Protein AF-A0A2H0Y1Y6-F1 (afdb_monomer_lite)

pLDDT: mean 91.83, std 5.78, range [63.12, 97.75]

Foldseek 3Di:
DDPVVVVVVVVVVVVLVPDDPVVVVVVVVVVVCVVCVVVVVVDPPVCVVCVDPVNVVVVVVVVVCVVVVVAQDPNDPVSVVVVVVVVD

Secondary structure (DSSP, 8-state):
--HHHHHHHHHHHHHHTT--HHHHHHHHHHHHHHHHTTTGGGS-GGGGGGGSHHHHHHHHHHHHHHHTT--STTS-HHHHHHHHHHH-

Sequence (88 aa):
MSATVKLLKREIVDKINGLPKEDIKELRNFVVFLEMKSILPQIDTSQAYFWSKKWQKMEKDVDKDKKAGRVVGTGKVQDLLKALKRAA

Radius of gyration: 22.91 Å; chains: 1; bounding box: 50×26×60 Å

Organism: NCBI:txid2014293

Structure (mmCIF, N/CA/C/O backbone):
data_AF-A0A2H0Y1Y6-F1
#
_entry.id   AF-A0A2H0Y1Y6-F1
#
loop_
_atom_site.group_PDB
_atom_site.id
_atom_site.type_symbol
_atom_site.label_atom_id
_atom_site.label_alt_id
_atom_site.label_comp_id
_atom_site.label_asym_id
_atom_site.label_entity_id
_atom_site.label_seq_id
_atom_site.pdbx_PDB_ins_code
_atom_site.Cartn_x
_atom_site.Cartn_y
_atom_site.Cartn_z
_atom_site.occupancy
_atom_site.B_iso_or_equiv
_atom_site.auth_seq_id
_atom_site.auth_comp_id
_atom_site.auth_asym_id
_atom_site.auth_atom_id
_atom_site.pdbx_PDB_model_num
ATOM 1 N N . MET A 1 1 ? -6.175 -17.173 24.764 1.00 63.19 1 MET A N 1
ATOM 2 C CA . MET A 1 1 ? -6.523 -15.751 24.509 1.00 63.19 1 MET A CA 1
ATOM 3 C C . MET A 1 1 ? -7.120 -15.175 25.786 1.00 63.19 1 MET A C 1
ATOM 5 O O . MET A 1 1 ? -8.074 -15.771 26.276 1.00 63.19 1 MET A O 1
ATOM 9 N N . SER A 1 2 ? -6.550 -14.093 26.330 1.00 89.69 2 SER A N 1
ATOM 10 C CA . SER A 1 2 ? -7.050 -13.437 27.555 1.00 89.69 2 SER A CA 1
ATOM 11 C C . SER A 1 2 ? -8.518 -13.004 27.396 1.00 89.69 2 SER A C 1
ATOM 13 O O . SER A 1 2 ? -8.934 -12.634 26.294 1.00 89.69 2 SER A O 1
ATOM 15 N N . ALA A 1 3 ? -9.301 -13.056 28.481 1.00 92.62 3 ALA A N 1
ATOM 16 C CA . ALA A 1 3 ? -10.697 -12.608 28.509 1.00 92.62 3 ALA A CA 1
ATOM 17 C C . ALA A 1 3 ? -10.849 -11.162 28.000 1.00 92.62 3 ALA A C 1
ATOM 19 O O . ALA A 1 3 ? -11.765 -10.872 27.234 1.00 92.62 3 ALA A O 1
ATOM 20 N N . THR A 1 4 ? -9.879 -10.298 28.310 1.00 95.12 4 THR A N 1
ATOM 21 C CA . THR A 1 4 ? -9.812 -8.907 27.844 1.00 95.12 4 THR A CA 1
ATOM 22 C C . THR A 1 4 ? -9.736 -8.808 26.321 1.00 95.12 4 THR A C 1
ATOM 24 O O . THR A 1 4 ? -10.453 -8.026 25.707 1.00 95.12 4 THR A O 1
ATOM 27 N N . VAL A 1 5 ? -8.919 -9.650 25.678 1.00 93.69 5 VAL A N 1
ATOM 28 C CA . VAL A 1 5 ? -8.779 -9.652 24.210 1.00 93.69 5 VAL A CA 1
ATOM 29 C C . VAL A 1 5 ? -10.078 -10.095 23.538 1.00 93.69 5 VAL A C 1
ATOM 31 O O . VAL A 1 5 ? -10.435 -9.580 22.481 1.00 93.69 5 VAL A O 1
ATOM 34 N N . LYS A 1 6 ? -10.804 -11.043 24.142 1.00 94.94 6 LYS A N 1
ATOM 35 C CA . LYS A 1 6 ? -12.109 -11.478 23.626 1.00 94.94 6 LYS A CA 1
ATOM 36 C C . LYS A 1 6 ? -13.154 -10.362 23.713 1.00 94.94 6 LYS A C 1
ATOM 38 O O . LYS A 1 6 ? -13.920 -10.209 22.767 1.00 94.94 6 LYS A O 1
ATOM 43 N N . LEU A 1 7 ? -13.164 -9.593 24.805 1.00 96.19 7 LEU A N 1
ATOM 44 C CA . LEU A 1 7 ? -14.069 -8.453 24.981 1.00 96.19 7 LEU A CA 1
ATOM 45 C C . LEU A 1 7 ? -13.808 -7.367 23.928 1.00 96.19 7 LEU A C 1
ATOM 47 O O . LEU A 1 7 ? -14.724 -7.008 23.196 1.00 96.19 7 LEU A O 1
ATOM 51 N N . LEU A 1 8 ? -12.547 -6.955 23.762 1.00 95.19 8 LEU A N 1
ATOM 52 C CA . LEU A 1 8 ? -12.156 -5.947 22.768 1.00 95.19 8 LEU A CA 1
ATOM 53 C C . LEU A 1 8 ? -12.546 -6.352 21.339 1.00 95.19 8 LEU A C 1
ATOM 55 O O . LEU A 1 8 ? -13.041 -5.534 20.570 1.00 95.19 8 LEU A O 1
ATOM 59 N N . LYS A 1 9 ? -12.367 -7.630 20.975 1.00 94.00 9 LYS A N 1
ATOM 60 C CA . LYS A 1 9 ? -12.790 -8.132 19.657 1.00 94.00 9 LYS A CA 1
ATOM 61 C C . LYS A 1 9 ? -14.296 -8.004 19.445 1.00 94.00 9 LYS A C 1
ATOM 63 O O . LYS A 1 9 ? -14.710 -7.646 18.348 1.00 94.00 9 LYS A O 1
ATOM 68 N N . ARG A 1 10 ? -15.100 -8.300 20.469 1.00 95.50 10 ARG A N 1
ATOM 69 C CA . ARG A 1 10 ? -16.561 -8.180 20.392 1.00 95.50 10 ARG A CA 1
ATOM 70 C C . ARG A 1 10 ? -16.981 -6.722 20.215 1.00 95.50 10 ARG A C 1
ATOM 72 O O . ARG A 1 10 ? -17.708 -6.432 19.278 1.00 95.50 10 ARG A O 1
ATOM 79 N N . GLU A 1 11 ? -16.445 -5.818 21.031 1.00 94.44 11 GLU A N 1
ATOM 80 C CA . GLU A 1 11 ? -16.739 -4.380 20.936 1.00 94.44 11 GLU A CA 1
ATOM 81 C C . GLU A 1 11 ? -16.406 -3.800 19.556 1.00 94.44 11 GLU A C 1
ATOM 83 O O . GLU A 1 11 ? -17.152 -2.976 19.028 1.00 94.44 11 GLU A O 1
ATOM 88 N N . ILE A 1 12 ? -15.297 -4.240 18.952 1.00 93.81 12 ILE A N 1
ATOM 89 C CA . ILE A 1 12 ? -14.922 -3.845 17.590 1.00 93.81 12 ILE A CA 1
ATOM 90 C C . ILE A 1 12 ? -15.962 -4.342 16.582 1.00 93.81 12 ILE A C 1
ATOM 92 O O . ILE A 1 12 ? -16.433 -3.552 15.770 1.00 93.81 12 ILE A O 1
ATOM 96 N N . VAL A 1 13 ? -16.346 -5.622 16.637 1.00 94.38 13 VAL A N 1
ATOM 97 C CA . VAL A 1 13 ? -17.363 -6.188 15.730 1.00 94.38 13 VAL A CA 1
ATOM 98 C C . VAL A 1 13 ? -18.691 -5.441 15.860 1.00 94.38 13 VAL A C 1
ATOM 100 O O . VAL A 1 13 ? -19.269 -5.050 14.847 1.00 94.38 13 VAL A O 1
ATOM 103 N N . ASP A 1 14 ? -19.133 -5.172 17.088 1.00 94.62 14 ASP A N 1
ATOM 104 C CA . ASP A 1 14 ? -20.389 -4.466 17.351 1.00 94.62 14 ASP A CA 1
ATOM 105 C C . ASP A 1 14 ? -20.374 -3.045 16.768 1.00 94.62 14 ASP A C 1
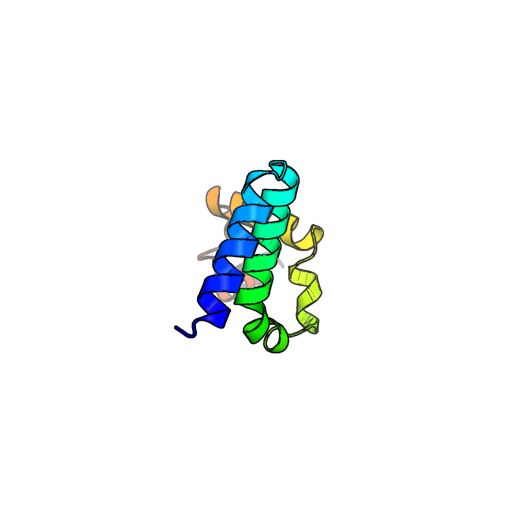ATOM 107 O O . ASP A 1 14 ? -21.348 -2.617 16.150 1.00 94.62 14 ASP A O 1
ATOM 111 N N . LYS A 1 15 ? -19.246 -2.329 16.887 1.00 91.75 15 LYS A N 1
ATOM 112 C CA . LYS A 1 15 ? -19.072 -0.990 16.300 1.00 91.75 15 LYS A CA 1
ATOM 113 C C . LYS A 1 15 ? -19.061 -1.003 14.772 1.00 91.75 15 LYS A C 1
ATOM 115 O O . LYS A 1 15 ? -19.515 -0.036 14.172 1.00 91.75 15 LYS A O 1
ATOM 120 N N . ILE A 1 16 ? -18.556 -2.065 14.142 1.00 94.38 16 ILE A N 1
ATOM 121 C CA . ILE A 1 16 ? -18.449 -2.158 12.676 1.00 94.38 16 ILE A CA 1
ATOM 122 C C . ILE A 1 16 ? -19.808 -2.412 12.019 1.00 94.38 16 ILE A C 1
ATOM 124 O O . ILE A 1 16 ? -20.047 -1.913 10.922 1.00 94.38 16 ILE A O 1
ATOM 128 N N . ASN A 1 17 ? -20.706 -3.151 12.677 1.00 90.75 17 ASN A N 1
ATOM 129 C CA . ASN A 1 17 ? -21.992 -3.564 12.099 1.00 90.75 17 ASN A CA 1
ATOM 130 C C . ASN A 1 17 ? -22.890 -2.393 11.652 1.00 90.75 17 ASN A C 1
ATOM 132 O O . ASN A 1 17 ? -23.748 -2.588 10.795 1.00 90.75 17 ASN A O 1
ATOM 136 N N . GLY A 1 18 ? -22.702 -1.192 12.212 1.00 88.81 18 GLY A N 1
ATOM 137 C CA . GLY A 1 18 ? -23.464 0.013 11.863 1.00 88.81 18 GLY A CA 1
ATOM 138 C C . GLY A 1 18 ? -22.758 0.986 10.913 1.00 88.81 18 GLY A C 1
ATOM 139 O O . GLY A 1 18 ? -23.314 2.046 10.634 1.00 88.81 18 GLY A O 1
ATOM 140 N N . LEU A 1 19 ? -21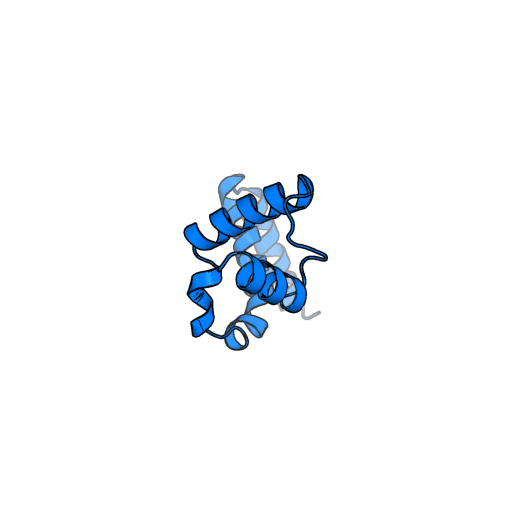.541 0.681 10.451 1.00 95.19 19 LEU A N 1
ATOM 141 C CA . LEU A 1 19 ? -20.752 1.620 9.654 1.00 95.19 19 LEU A CA 1
ATOM 142 C C . LEU A 1 19 ? -21.132 1.597 8.164 1.00 95.19 19 LEU A C 1
ATOM 144 O O . LEU A 1 19 ? -21.417 0.532 7.607 1.00 95.19 19 LEU A O 1
ATOM 148 N N . PRO A 1 20 ? -21.076 2.752 7.477 1.00 96.75 20 PRO A N 1
ATOM 149 C CA . PRO A 1 20 ? -21.196 2.800 6.028 1.00 96.75 20 PRO A CA 1
ATOM 150 C C . PRO A 1 20 ? -19.996 2.116 5.354 1.00 96.75 20 PRO A C 1
ATOM 152 O O . PRO A 1 20 ? -18.921 1.928 5.929 1.00 96.75 20 PRO A O 1
ATOM 155 N N . LYS A 1 21 ? -20.173 1.739 4.085 1.00 94.75 21 LYS A N 1
ATOM 156 C CA . LYS A 1 21 ? -19.180 0.984 3.304 1.00 94.75 21 LYS A CA 1
ATOM 157 C C . LYS A 1 21 ? -17.826 1.694 3.216 1.00 94.75 21 LYS A C 1
ATOM 159 O O . LYS A 1 21 ? -16.786 1.037 3.179 1.00 94.75 21 LYS A O 1
ATOM 164 N N . GLU A 1 22 ? -17.842 3.014 3.118 1.00 95.50 22 GLU A N 1
ATOM 165 C CA . GLU A 1 22 ? -16.669 3.876 3.004 1.00 95.50 22 GLU A CA 1
ATOM 166 C C . GLU A 1 22 ? -15.813 3.786 4.272 1.00 95.50 22 GLU A C 1
ATOM 168 O O . GLU A 1 22 ? -14.619 3.500 4.176 1.00 95.50 22 GLU A O 1
ATOM 173 N N . ASP A 1 23 ? -16.444 3.864 5.440 1.00 95.62 23 ASP A N 1
ATOM 174 C CA . ASP A 1 23 ? -15.776 3.754 6.738 1.00 95.62 23 ASP A CA 1
ATOM 175 C C . ASP A 1 23 ? -15.252 2.330 6.979 1.00 95.62 23 ASP A C 1
ATOM 177 O O . ASP A 1 23 ? -14.153 2.141 7.499 1.00 95.62 23 ASP A O 1
ATOM 181 N N . ILE A 1 24 ? -15.975 1.297 6.525 1.00 94.69 24 ILE A N 1
ATOM 182 C CA . ILE A 1 24 ? -15.490 -0.095 6.573 1.00 94.69 24 ILE A CA 1
ATOM 183 C C . ILE A 1 24 ? -14.223 -0.265 5.718 1.00 94.69 24 ILE A C 1
ATOM 185 O O . ILE A 1 24 ? -13.288 -0.965 6.120 1.00 94.69 24 ILE A O 1
ATOM 189 N N . LYS A 1 25 ? -14.157 0.368 4.538 1.00 94.75 25 LYS A N 1
ATOM 190 C CA . LYS A 1 25 ? -12.943 0.351 3.702 1.00 94.75 25 LYS A CA 1
ATOM 191 C C . LYS A 1 25 ? -11.785 1.062 4.390 1.00 94.75 25 LYS A C 1
ATOM 193 O O . LYS A 1 25 ? -10.657 0.576 4.317 1.00 94.75 25 LYS A O 1
ATOM 198 N N . GLU A 1 26 ? -12.048 2.192 5.034 1.00 95.06 26 GLU A N 1
ATOM 199 C CA . GLU A 1 26 ? -11.032 2.919 5.787 1.00 95.06 26 GLU A CA 1
ATOM 200 C C . GLU A 1 26 ? -10.510 2.083 6.960 1.00 95.06 26 GLU A C 1
ATOM 202 O O . GLU A 1 26 ? -9.301 1.887 7.083 1.00 95.06 26 GLU A O 1
ATOM 207 N N . LEU A 1 27 ? -11.401 1.473 7.745 1.00 94.56 27 LEU A N 1
ATOM 208 C CA . LEU A 1 27 ? -11.021 0.578 8.833 1.00 94.56 27 LEU A CA 1
ATOM 209 C C . LEU A 1 27 ? -10.189 -0.609 8.337 1.00 94.56 27 LEU A C 1
ATOM 211 O O . LEU A 1 27 ? -9.179 -0.956 8.948 1.00 94.56 27 LEU A O 1
ATOM 215 N N . ARG A 1 28 ? -10.563 -1.209 7.200 1.00 94.69 28 ARG A N 1
ATOM 216 C CA . ARG A 1 28 ? -9.756 -2.254 6.556 1.00 94.69 28 ARG A CA 1
ATOM 217 C C . ARG A 1 28 ? -8.338 -1.757 6.261 1.00 94.69 28 ARG A C 1
ATOM 219 O O . ARG A 1 28 ? -7.385 -2.489 6.511 1.00 94.69 28 ARG A O 1
ATOM 226 N N . ASN A 1 29 ? -8.181 -0.536 5.750 1.00 94.00 29 ASN A N 1
ATOM 227 C CA . ASN A 1 29 ? -6.858 0.039 5.492 1.00 94.00 29 ASN A CA 1
ATOM 228 C C . ASN A 1 29 ? -6.069 0.258 6.794 1.00 94.00 29 ASN A C 1
ATOM 230 O O . ASN A 1 29 ? -4.867 -0.001 6.821 1.00 94.00 29 ASN A O 1
ATOM 234 N N . PHE A 1 30 ? -6.730 0.662 7.882 1.00 94.00 30 PHE A N 1
ATOM 235 C CA . PHE A 1 30 ? -6.098 0.763 9.201 1.00 94.00 30 PHE A CA 1
ATOM 236 C C . PHE A 1 30 ? -5.622 -0.588 9.738 1.00 94.00 30 PHE A C 1
ATOM 238 O O . PHE A 1 30 ? -4.527 -0.664 10.290 1.00 94.00 30 PHE A O 1
ATOM 245 N N . VAL A 1 31 ? -6.393 -1.664 9.558 1.00 93.44 31 VAL A N 1
ATOM 246 C CA . VAL A 1 31 ? -5.953 -3.016 9.946 1.00 93.44 31 VAL A CA 1
ATOM 247 C C . VAL A 1 31 ? -4.687 -3.406 9.183 1.00 93.44 31 VAL A C 1
ATOM 249 O O . VAL A 1 31 ? -3.712 -3.814 9.808 1.00 93.44 31 VAL A O 1
ATOM 252 N N . VAL A 1 32 ? -4.651 -3.178 7.867 1.00 91.50 32 VAL A N 1
ATOM 253 C CA . VAL A 1 32 ? -3.444 -3.407 7.051 1.00 91.50 32 VAL A CA 1
ATOM 254 C C . VAL A 1 32 ? -2.266 -2.562 7.548 1.00 91.50 32 VAL A C 1
ATOM 256 O O . VAL A 1 32 ? -1.142 -3.051 7.633 1.00 91.50 32 VAL A O 1
ATOM 259 N N . PHE A 1 33 ? -2.495 -1.303 7.929 1.00 91.62 33 PHE A N 1
ATOM 260 C CA . PHE A 1 33 ? -1.451 -0.470 8.532 1.00 91.62 33 PHE A CA 1
ATOM 261 C C . PHE A 1 33 ? -0.913 -1.070 9.840 1.00 91.62 33 PHE A C 1
ATOM 263 O O . PHE A 1 33 ? 0.299 -1.082 10.047 1.00 91.62 33 PHE A O 1
ATOM 270 N N . LEU A 1 34 ? -1.782 -1.592 10.712 1.00 92.88 34 LEU A N 1
ATOM 271 C CA . LEU A 1 34 ? -1.365 -2.242 11.958 1.00 92.88 34 LEU A CA 1
ATOM 272 C C . LEU A 1 34 ? -0.536 -3.505 11.698 1.00 92.88 34 LEU A C 1
ATOM 274 O O . LEU A 1 34 ? 0.460 -3.715 12.387 1.00 92.88 34 LEU A O 1
ATOM 278 N N . GLU A 1 35 ? -0.907 -4.301 10.693 1.00 91.44 35 GLU A N 1
ATOM 279 C CA . GLU A 1 35 ? -0.139 -5.472 10.249 1.00 91.44 35 GLU A CA 1
ATOM 280 C C . GLU A 1 35 ? 1.251 -5.073 9.738 1.00 91.44 35 GLU A C 1
ATOM 282 O O . GLU A 1 35 ? 2.247 -5.718 10.061 1.00 91.44 35 GLU A O 1
ATOM 287 N N . MET A 1 36 ? 1.333 -3.965 9.000 1.00 88.12 36 MET A N 1
ATOM 288 C CA . MET A 1 36 ? 2.586 -3.452 8.444 1.00 88.12 36 MET A CA 1
ATOM 289 C C . MET A 1 36 ? 3.424 -2.649 9.442 1.00 88.12 36 MET A C 1
ATOM 291 O O . MET A 1 36 ? 4.590 -2.368 9.170 1.00 88.12 36 MET A O 1
ATOM 295 N N . LYS A 1 37 ? 2.876 -2.275 10.603 1.00 90.56 37 LYS A N 1
ATOM 296 C CA . LYS A 1 37 ? 3.511 -1.350 11.554 1.00 90.56 37 LYS A CA 1
ATOM 297 C C . LYS A 1 37 ? 4.906 -1.794 12.005 1.00 90.56 37 LYS A C 1
ATOM 299 O O . LYS A 1 37 ? 5.758 -0.944 12.243 1.00 90.56 37 LYS A O 1
ATOM 304 N N . SER A 1 38 ? 5.153 -3.099 12.112 1.00 88.88 38 SER A N 1
ATOM 305 C CA . SER A 1 38 ? 6.468 -3.662 12.466 1.00 88.88 38 SER A CA 1
ATOM 306 C C . SER A 1 38 ? 7.491 -3.607 11.323 1.00 88.88 38 SER A C 1
ATOM 308 O O . SER A 1 38 ? 8.697 -3.660 11.567 1.00 88.88 38 SER A O 1
ATOM 310 N N . ILE A 1 39 ? 7.017 -3.491 10.082 1.00 84.44 39 ILE A N 1
ATOM 311 C CA . ILE A 1 39 ? 7.823 -3.457 8.857 1.00 84.44 39 ILE A CA 1
ATOM 312 C C . ILE A 1 39 ? 8.093 -2.012 8.428 1.00 84.44 39 ILE A C 1
ATOM 314 O O . ILE A 1 39 ? 9.143 -1.740 7.860 1.00 84.44 39 ILE A O 1
ATOM 318 N N . LEU A 1 40 ? 7.205 -1.063 8.748 1.00 82.31 40 LEU A N 1
ATOM 319 C CA . LEU A 1 40 ? 7.370 0.353 8.391 1.00 82.31 40 LEU A CA 1
ATOM 320 C C . LEU A 1 40 ? 8.750 0.942 8.754 1.00 82.31 40 LEU A C 1
ATOM 322 O O . LEU A 1 40 ? 9.315 1.616 7.8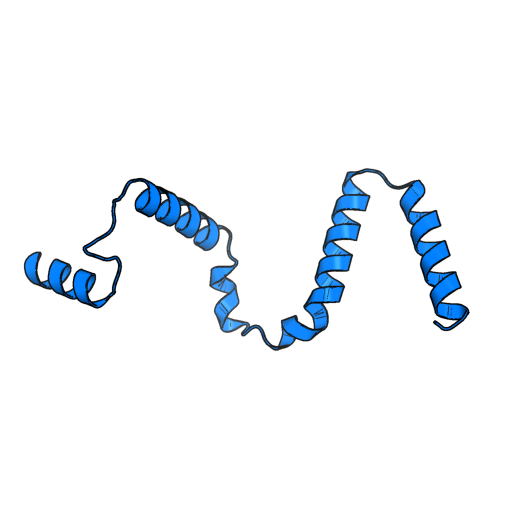98 1.00 82.31 40 LEU A O 1
ATOM 326 N N . PRO A 1 41 ? 9.348 0.675 9.937 1.00 85.19 41 PRO A N 1
ATOM 327 C CA . PRO A 1 41 ? 10.686 1.182 10.262 1.00 85.19 41 PRO A CA 1
ATOM 328 C C . PRO A 1 41 ? 11.816 0.580 9.414 1.00 85.19 41 PRO A C 1
ATOM 330 O O . PRO A 1 41 ? 12.919 1.112 9.406 1.00 85.19 41 PRO A O 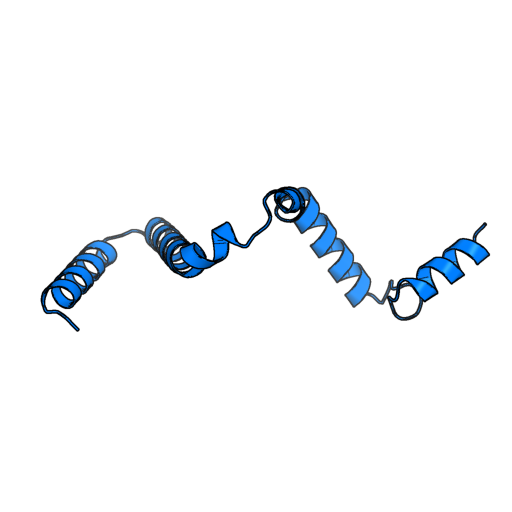1
ATOM 333 N N . GLN A 1 42 ? 11.562 -0.542 8.736 1.00 87.25 42 GLN A N 1
ATOM 334 C CA . GLN A 1 42 ? 12.518 -1.224 7.859 1.00 87.25 42 GLN A CA 1
ATOM 335 C C . GLN A 1 42 ? 12.473 -0.672 6.428 1.00 87.25 42 GLN A C 1
ATOM 337 O O . GLN A 1 42 ? 13.340 -0.984 5.615 1.00 87.25 42 GLN A O 1
ATOM 342 N N . ILE A 1 43 ? 11.458 0.136 6.106 1.00 82.50 43 ILE A N 1
ATOM 343 C CA . ILE A 1 43 ? 11.345 0.806 4.816 1.00 82.50 43 ILE A CA 1
ATOM 344 C C . ILE A 1 43 ? 12.181 2.082 4.880 1.00 82.50 43 ILE A C 1
ATOM 346 O O . ILE A 1 43 ? 11.881 3.000 5.642 1.00 82.50 43 ILE A O 1
ATOM 350 N N . ASP A 1 44 ? 13.222 2.142 4.055 1.00 89.06 44 ASP A N 1
ATOM 351 C CA . ASP A 1 44 ? 14.055 3.332 3.922 1.00 89.06 44 ASP A CA 1
ATOM 352 C C . ASP A 1 44 ? 13.222 4.512 3.393 1.00 89.06 44 ASP A C 1
ATOM 354 O O . ASP A 1 44 ? 12.643 4.464 2.304 1.00 89.06 44 ASP A O 1
ATOM 358 N N . THR A 1 45 ? 13.168 5.597 4.166 1.00 87.56 45 THR A N 1
ATOM 359 C CA . THR A 1 45 ? 12.411 6.804 3.818 1.00 87.56 45 THR A CA 1
ATOM 360 C C . THR A 1 45 ? 12.971 7.511 2.584 1.00 87.56 45 THR A C 1
ATOM 362 O O . THR A 1 45 ? 12.219 8.210 1.900 1.00 87.56 45 THR A O 1
ATOM 365 N N . SER A 1 46 ? 14.237 7.266 2.220 1.00 91.50 46 SER A N 1
ATOM 366 C CA . SER A 1 46 ? 14.829 7.728 0.956 1.00 91.50 46 SER A CA 1
ATOM 367 C C . SER A 1 46 ? 14.078 7.192 -0.274 1.00 91.50 46 SER A C 1
ATOM 369 O O . SER A 1 46 ? 14.076 7.816 -1.336 1.00 91.50 46 SER A O 1
ATOM 371 N N . GLN A 1 47 ? 13.367 6.069 -0.118 1.00 90.25 47 GLN A N 1
ATOM 372 C CA . GLN A 1 47 ? 12.601 5.391 -1.163 1.00 90.25 47 GLN A CA 1
ATOM 373 C C . GLN A 1 47 ? 11.167 5.940 -1.312 1.00 90.25 47 GLN A C 1
ATOM 375 O O . GLN A 1 47 ? 10.385 5.432 -2.118 1.00 90.25 47 GLN A O 1
ATOM 380 N N . ALA A 1 48 ? 10.783 6.993 -0.581 1.00 88.69 48 ALA A N 1
ATOM 381 C CA . ALA A 1 48 ? 9.425 7.550 -0.632 1.00 88.69 48 ALA A CA 1
ATOM 382 C C . ALA A 1 48 ? 8.987 7.969 -2.051 1.00 88.69 48 ALA A C 1
ATOM 384 O O . ALA A 1 48 ? 7.805 7.890 -2.392 1.00 88.69 48 ALA A O 1
ATOM 385 N N . TYR A 1 49 ? 9.933 8.361 -2.911 1.00 91.81 49 TYR A N 1
ATOM 386 C CA . TYR A 1 49 ? 9.650 8.734 -4.297 1.00 91.81 49 TYR A CA 1
ATOM 387 C C . TYR A 1 49 ? 8.967 7.614 -5.107 1.00 91.81 49 TYR A C 1
ATOM 389 O O . TYR A 1 49 ? 8.067 7.906 -5.903 1.00 91.81 49 TYR A O 1
ATOM 397 N N . PHE A 1 50 ? 9.320 6.346 -4.865 1.00 92.75 50 PHE A N 1
ATOM 398 C CA . PHE A 1 50 ? 8.750 5.182 -5.561 1.00 92.75 50 PHE A CA 1
ATOM 399 C C . PHE A 1 50 ? 7.252 4.982 -5.267 1.00 92.75 50 PHE A C 1
ATOM 401 O O . PHE A 1 50 ? 6.510 4.426 -6.077 1.00 92.75 50 PHE A O 1
ATOM 408 N N . TRP A 1 51 ? 6.772 5.536 -4.154 1.00 89.94 51 TRP A N 1
ATOM 409 C CA . TRP A 1 51 ? 5.362 5.522 -3.760 1.00 89.94 51 TRP A CA 1
ATOM 410 C C . TRP A 1 51 ? 4.571 6.727 -4.287 1.00 89.94 51 TRP A C 1
ATOM 412 O O . TRP A 1 51 ? 3.359 6.825 -4.087 1.00 89.94 51 TRP A O 1
ATOM 422 N N . SER A 1 52 ? 5.225 7.662 -4.985 1.00 94.19 52 SER A N 1
ATOM 423 C CA . SER A 1 52 ? 4.542 8.810 -5.580 1.00 94.19 52 SER A CA 1
ATOM 424 C C . SER A 1 52 ? 3.599 8.380 -6.709 1.00 94.19 52 SER A C 1
ATOM 426 O O . SER A 1 52 ? 3.892 7.476 -7.495 1.00 94.19 52 SER A O 1
ATOM 428 N N . LYS A 1 53 ? 2.478 9.099 -6.878 1.00 96.44 53 LYS A N 1
ATOM 429 C CA . LYS A 1 53 ? 1.545 8.873 -8.003 1.00 96.44 53 LYS A CA 1
ATOM 430 C C . LYS A 1 53 ? 2.244 8.945 -9.366 1.00 96.44 53 LYS A C 1
ATOM 432 O O . LYS A 1 53 ? 1.835 8.259 -10.300 1.00 96.44 53 LYS A O 1
ATOM 437 N N . LYS A 1 54 ? 3.287 9.776 -9.475 1.00 97.12 54 LYS A N 1
ATOM 438 C CA . LYS A 1 54 ? 4.100 9.913 -10.686 1.00 97.12 54 LYS A CA 1
ATOM 439 C C . LYS A 1 54 ? 4.847 8.616 -10.990 1.00 97.12 54 LYS A C 1
ATOM 441 O O . LYS A 1 54 ? 4.709 8.112 -12.099 1.00 97.12 54 LYS A O 1
ATOM 446 N N . TRP A 1 55 ? 5.580 8.065 -10.020 1.00 96.94 55 TRP A N 1
ATOM 447 C CA . TRP A 1 55 ? 6.291 6.796 -10.199 1.00 96.94 55 TRP A CA 1
ATOM 448 C C . TRP A 1 55 ? 5.336 5.656 -10.542 1.00 96.94 55 TRP A C 1
ATOM 450 O O . TRP A 1 55 ? 5.497 5.005 -11.567 1.00 96.94 55 TRP A O 1
ATOM 460 N N . GLN A 1 56 ? 4.258 5.515 -9.771 1.00 97.75 56 GLN A N 1
ATOM 461 C CA . GLN A 1 56 ? 3.243 4.482 -9.986 1.00 97.75 56 GLN A CA 1
ATOM 462 C C . GLN A 1 56 ? 2.575 4.566 -11.371 1.00 97.75 56 GLN A C 1
ATOM 464 O O . GLN A 1 56 ? 2.174 3.554 -11.944 1.00 97.75 56 GLN A O 1
ATOM 469 N N . LYS A 1 57 ? 2.445 5.770 -11.947 1.00 97.62 57 LYS A N 1
ATOM 470 C CA . LYS A 1 57 ? 1.984 5.934 -13.333 1.00 97.62 57 LYS A CA 1
ATOM 471 C C . LYS A 1 57 ? 3.025 5.428 -14.334 1.00 97.62 57 LYS A C 1
ATOM 473 O O . LYS A 1 57 ? 2.655 4.689 -15.240 1.00 97.62 57 LYS A O 1
ATOM 478 N N . MET A 1 58 ? 4.296 5.790 -14.149 1.00 97.12 58 MET A N 1
ATOM 479 C CA . MET A 1 58 ? 5.388 5.316 -15.007 1.00 97.12 58 MET A CA 1
ATOM 480 C C . MET A 1 58 ? 5.511 3.787 -14.964 1.00 97.12 58 MET A C 1
ATOM 482 O O . MET A 1 58 ? 5.673 3.172 -16.012 1.00 97.12 58 MET A O 1
ATOM 486 N N . GLU A 1 59 ? 5.339 3.158 -13.796 1.00 96.94 59 GLU A N 1
ATOM 487 C CA . GLU A 1 59 ? 5.329 1.691 -13.676 1.00 96.94 59 GLU A CA 1
ATOM 488 C C . GLU A 1 59 ? 4.213 1.047 -14.502 1.00 96.94 59 GLU A C 1
ATOM 490 O O . GLU A 1 59 ? 4.462 0.098 -15.244 1.00 96.94 59 GLU A O 1
ATOM 495 N N . LYS A 1 60 ? 2.997 1.605 -14.462 1.00 96.94 60 LYS A N 1
ATOM 496 C CA . LYS A 1 60 ? 1.880 1.113 -15.284 1.00 96.94 60 LYS A CA 1
ATOM 497 C C . LYS A 1 60 ? 2.156 1.220 -16.778 1.00 96.94 60 LYS A C 1
ATOM 499 O O . LYS A 1 60 ? 1.707 0.361 -17.535 1.00 96.94 60 LYS A O 1
ATOM 504 N N . ASP A 1 61 ? 2.830 2.277 -17.215 1.00 96.25 61 ASP A N 1
ATOM 505 C CA . ASP A 1 61 ? 3.161 2.461 -18.627 1.00 96.25 61 ASP A CA 1
ATOM 506 C C . ASP A 1 61 ? 4.268 1.486 -19.061 1.00 96.25 61 ASP A C 1
ATOM 508 O O . ASP A 1 61 ? 4.113 0.809 -20.078 1.00 96.25 61 ASP A O 1
ATOM 512 N N . VAL A 1 62 ? 5.289 1.273 -18.222 1.00 94.19 62 VAL A N 1
ATOM 513 C CA . VAL A 1 62 ? 6.314 0.235 -18.431 1.00 94.19 62 VAL A CA 1
ATOM 514 C C . VAL A 1 62 ? 5.701 -1.168 -18.496 1.00 94.19 62 VAL A C 1
ATOM 516 O O . VAL A 1 62 ? 6.095 -1.978 -19.334 1.00 94.19 62 VAL A O 1
ATOM 519 N N . ASP A 1 63 ? 4.711 -1.479 -17.660 1.00 95.50 63 ASP A N 1
ATOM 520 C CA . ASP A 1 63 ? 4.030 -2.777 -17.705 1.00 95.50 63 ASP A CA 1
ATOM 521 C C . ASP A 1 63 ? 3.246 -2.989 -19.004 1.00 95.50 63 ASP A C 1
ATOM 523 O O . ASP A 1 63 ? 3.197 -4.108 -19.524 1.00 95.50 63 ASP A O 1
ATOM 527 N N . LYS A 1 64 ? 2.651 -1.930 -19.568 1.00 96.69 64 LYS A N 1
ATOM 528 C CA . LYS A 1 64 ? 2.020 -2.000 -20.896 1.00 96.69 64 LYS A CA 1
ATOM 529 C C . LYS A 1 64 ? 3.059 -2.239 -21.985 1.00 96.69 64 LYS A C 1
ATOM 531 O O . LYS A 1 64 ? 2.810 -3.047 -22.875 1.00 96.69 64 LYS A O 1
ATOM 536 N N . ASP A 1 65 ? 4.210 -1.575 -21.908 1.00 94.69 65 ASP A N 1
ATOM 537 C CA . ASP A 1 65 ? 5.309 -1.758 -22.859 1.00 94.69 65 ASP A CA 1
ATOM 538 C C . ASP A 1 65 ? 5.846 -3.190 -22.826 1.00 94.69 65 ASP A C 1
ATOM 540 O O . ASP A 1 65 ? 5.958 -3.826 -23.875 1.00 94.69 65 ASP A O 1
ATOM 544 N N . LYS A 1 66 ? 6.065 -3.747 -21.628 1.00 92.75 66 LYS A N 1
ATOM 545 C CA . LYS A 1 66 ? 6.453 -5.154 -21.450 1.00 92.75 66 LYS A CA 1
ATOM 546 C C . LYS A 1 66 ? 5.433 -6.110 -22.061 1.00 92.75 66 LYS A C 1
ATOM 548 O O . LYS A 1 66 ? 5.816 -7.005 -22.809 1.00 92.75 66 LYS A O 1
ATOM 553 N N . LYS A 1 67 ? 4.139 -5.908 -21.786 1.00 94.56 67 LYS A N 1
ATOM 554 C CA . LYS A 1 67 ? 3.052 -6.733 -22.351 1.00 94.56 67 LYS A CA 1
ATOM 555 C C . LYS A 1 67 ? 2.971 -6.639 -23.872 1.00 94.56 67 LYS A C 1
ATOM 557 O O . LYS A 1 67 ? 2.644 -7.623 -24.522 1.00 94.56 67 LYS A O 1
ATOM 562 N N . ALA A 1 68 ? 3.285 -5.477 -24.432 1.00 95.75 68 ALA A N 1
ATOM 563 C CA . ALA A 1 68 ? 3.347 -5.261 -25.871 1.00 95.75 68 ALA A CA 1
ATOM 564 C C . ALA A 1 68 ? 4.671 -5.729 -26.507 1.00 95.75 68 ALA A C 1
ATOM 566 O O . ALA A 1 68 ? 4.883 -5.494 -27.694 1.00 95.75 68 ALA A O 1
ATOM 567 N N . GLY A 1 69 ? 5.580 -6.342 -25.738 1.00 93.81 69 GLY A N 1
ATOM 568 C CA . GLY A 1 69 ? 6.876 -6.811 -26.229 1.00 93.81 69 GLY A CA 1
ATOM 569 C C . GLY A 1 69 ? 7.876 -5.696 -26.549 1.00 93.81 69 GLY A C 1
ATOM 570 O O . GLY A 1 69 ? 8.902 -5.961 -27.169 1.00 93.81 69 GLY A O 1
ATOM 571 N N . ARG A 1 70 ? 7.622 -4.452 -26.119 1.00 92.44 70 ARG A N 1
ATOM 572 C CA . ARG A 1 70 ? 8.527 -3.303 -26.291 1.00 92.4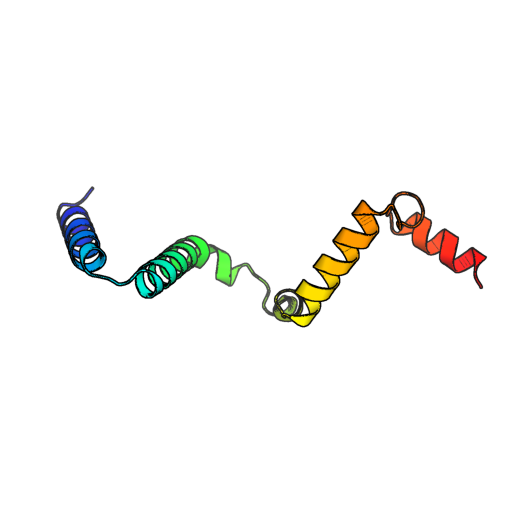4 70 ARG A CA 1
ATOM 573 C C . ARG A 1 70 ? 9.659 -3.340 -25.261 1.00 92.44 70 ARG A C 1
ATOM 575 O O . ARG A 1 70 ? 9.797 -2.448 -24.429 1.00 92.44 70 ARG A O 1
ATOM 582 N N . VAL A 1 71 ? 10.455 -4.404 -25.294 1.00 90.75 71 VAL A N 1
ATOM 583 C CA . VAL A 1 71 ? 11.585 -4.631 -24.387 1.00 90.75 71 VAL A CA 1
ATOM 584 C C . VAL A 1 71 ? 12.870 -4.714 -25.202 1.00 90.75 71 VAL A C 1
ATOM 586 O O . VAL A 1 71 ? 12.933 -5.395 -26.221 1.00 90.75 71 VAL A O 1
ATOM 589 N N . VAL A 1 72 ? 13.913 -4.017 -24.753 1.00 90.38 72 VAL A N 1
ATOM 590 C CA . VAL A 1 72 ? 15.236 -4.086 -25.385 1.00 90.38 72 VAL A CA 1
ATOM 591 C C . VAL A 1 72 ? 15.915 -5.402 -25.002 1.00 90.38 72 VAL A C 1
ATOM 593 O O . VAL A 1 72 ? 16.180 -5.649 -23.822 1.00 90.38 72 VAL A O 1
ATOM 596 N N . GLY A 1 73 ? 16.215 -6.239 -25.998 1.00 88.44 73 GLY A N 1
ATOM 597 C CA . GLY A 1 73 ? 16.867 -7.536 -25.791 1.00 88.44 73 GLY A CA 1
ATOM 598 C C . GLY A 1 73 ? 16.077 -8.424 -24.828 1.00 88.44 73 GLY A C 1
ATOM 599 O O . GLY A 1 73 ? 14.867 -8.576 -24.976 1.00 88.44 73 GLY A O 1
ATOM 600 N N . THR A 1 74 ? 16.738 -8.983 -23.809 1.00 88.12 74 THR A N 1
ATOM 601 C CA . THR A 1 74 ? 16.063 -9.807 -22.790 1.00 88.12 74 THR A CA 1
ATOM 602 C C . THR A 1 74 ? 15.541 -8.997 -21.596 1.00 88.12 74 THR A C 1
ATOM 604 O O . THR A 1 74 ? 15.248 -9.575 -20.551 1.00 88.12 74 THR A O 1
ATOM 607 N N . GLY A 1 75 ? 15.524 -7.662 -21.673 1.00 85.88 75 GLY A N 1
ATOM 608 C CA . GLY A 1 75 ? 15.175 -6.789 -20.544 1.00 85.88 75 GLY A CA 1
ATOM 609 C C . GLY A 1 75 ? 16.261 -6.684 -19.466 1.00 85.88 75 GLY A C 1
ATOM 610 O O . GLY A 1 75 ? 16.001 -6.187 -18.373 1.00 85.88 75 GLY A O 1
ATOM 611 N N . LYS A 1 76 ? 17.482 -7.149 -19.757 1.00 92.25 76 LYS A N 1
ATOM 612 C CA . LYS A 1 76 ? 18.646 -7.015 -18.873 1.00 92.25 76 LYS A CA 1
ATOM 613 C C . LYS A 1 76 ? 19.420 -5.742 -19.193 1.00 92.25 76 LYS A C 1
ATOM 615 O O . LYS A 1 76 ? 19.550 -5.346 -20.349 1.00 92.25 76 LYS A O 1
ATOM 620 N N . VAL A 1 77 ? 20.035 -5.159 -18.165 1.00 92.56 77 VAL A N 1
ATOM 621 C CA . VAL A 1 77 ? 20.851 -3.937 -18.285 1.00 92.56 77 VAL A CA 1
ATOM 622 C C . VAL A 1 77 ? 21.962 -4.086 -19.331 1.00 92.56 77 VAL A C 1
ATOM 624 O O . VAL A 1 77 ? 22.229 -3.158 -20.087 1.00 92.56 77 VAL A O 1
ATOM 627 N N . GLN A 1 78 ? 22.586 -5.263 -19.430 1.00 94.69 78 GLN A N 1
ATOM 628 C CA . GLN A 1 78 ? 23.652 -5.507 -20.407 1.00 94.69 78 GLN A CA 1
ATOM 629 C C . GLN A 1 78 ? 23.184 -5.348 -21.859 1.00 94.69 78 GLN A C 1
ATOM 631 O O . GLN A 1 78 ? 23.931 -4.822 -22.684 1.00 94.69 78 GLN A O 1
ATOM 636 N N . ASP A 1 79 ? 21.961 -5.771 -22.174 1.00 92.75 79 ASP A N 1
ATOM 637 C CA . ASP A 1 79 ? 21.416 -5.654 -23.527 1.00 92.75 79 ASP A CA 1
ATOM 638 C C . ASP A 1 79 ? 21.036 -4.211 -23.848 1.00 92.75 79 ASP A C 1
ATOM 640 O O . ASP A 1 79 ? 21.283 -3.749 -24.961 1.00 92.75 79 ASP A O 1
ATOM 644 N N . LEU A 1 80 ? 20.538 -3.470 -22.852 1.00 92.19 80 LEU A N 1
ATOM 645 C CA . LEU A 1 80 ? 20.314 -2.031 -22.975 1.00 92.19 80 LEU A CA 1
ATOM 646 C C . LEU A 1 80 ? 21.620 -1.290 -23.287 1.00 92.19 80 LEU A C 1
ATOM 648 O O . LEU A 1 80 ? 21.674 -0.514 -24.237 1.00 92.19 80 LEU A O 1
ATOM 652 N N . LEU A 1 81 ? 22.693 -1.558 -22.537 1.00 94.56 81 LEU A N 1
ATOM 653 C CA . LEU A 1 81 ? 23.995 -0.921 -22.764 1.00 94.56 81 LEU A CA 1
ATOM 654 C C . LEU A 1 81 ? 24.553 -1.232 -24.157 1.00 94.56 81 LEU A C 1
ATOM 656 O O . LEU A 1 81 ? 25.104 -0.350 -24.813 1.00 94.56 81 LEU A O 1
ATOM 660 N N . LYS A 1 82 ? 24.401 -2.475 -24.630 1.00 94.50 82 LYS A N 1
ATOM 661 C CA . LYS A 1 82 ? 24.787 -2.857 -25.996 1.00 94.50 82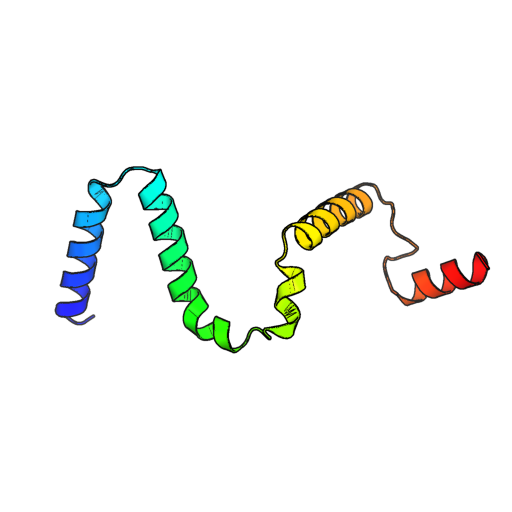 LYS A CA 1
ATOM 662 C C . LYS A 1 82 ? 23.965 -2.110 -27.045 1.00 94.50 82 LYS A C 1
ATOM 664 O O . LYS A 1 82 ? 24.538 -1.666 -28.033 1.00 94.50 82 LYS A O 1
ATOM 669 N N . ALA A 1 83 ? 22.655 -1.972 -26.843 1.00 91.69 83 ALA A N 1
ATOM 670 C CA . ALA A 1 83 ? 21.780 -1.249 -27.761 1.00 91.69 83 ALA A CA 1
ATOM 671 C C . ALA A 1 83 ? 22.139 0.243 -27.834 1.00 91.69 83 ALA A C 1
ATOM 673 O O . ALA A 1 83 ? 22.283 0.775 -28.929 1.00 91.69 83 ALA A O 1
ATOM 674 N N . LEU A 1 84 ? 22.374 0.889 -26.688 1.00 92.38 84 LEU A N 1
ATOM 675 C CA . LEU A 1 84 ? 22.762 2.302 -26.627 1.00 92.38 84 LEU A CA 1
ATOM 676 C C . LEU A 1 84 ? 24.111 2.563 -27.305 1.00 92.38 84 LEU A C 1
ATOM 678 O O . LEU A 1 84 ? 24.230 3.517 -28.061 1.00 92.38 84 LEU A O 1
ATOM 682 N N . LYS A 1 85 ? 25.103 1.683 -27.109 1.00 93.00 85 LYS A N 1
ATOM 683 C CA . LYS A 1 85 ? 26.402 1.786 -27.800 1.00 93.00 85 LYS A CA 1
ATOM 684 C C . LYS A 1 85 ? 26.308 1.638 -29.319 1.00 93.00 85 LYS A C 1
ATOM 686 O O . LYS A 1 85 ? 27.201 2.101 -30.007 1.00 93.00 85 LYS A O 1
ATOM 691 N N . ARG A 1 86 ? 25.286 0.949 -29.834 1.00 85.19 86 ARG A N 1
ATOM 692 C CA . ARG A 1 86 ? 25.049 0.798 -31.281 1.00 85.19 86 ARG A CA 1
ATOM 693 C C . ARG A 1 86 ? 24.281 1.975 -31.884 1.00 85.19 86 ARG A C 1
ATOM 695 O O . ARG A 1 86 ? 24.255 2.097 -33.100 1.00 85.19 86 ARG A O 1
ATOM 702 N N . ALA A 1 87 ? 23.601 2.759 -31.050 1.00 76.94 87 ALA A N 1
ATOM 703 C CA . ALA A 1 87 ? 22.783 3.895 -31.462 1.00 76.94 87 ALA A CA 1
ATOM 704 C C . ALA A 1 87 ? 23.530 5.242 -31.382 1.00 76.94 87 ALA A C 1
ATOM 706 O O . ALA A 1 87 ? 22.959 6.260 -31.771 1.00 76.94 87 ALA A O 1
ATOM 707 N N . ALA A 1 88 ? 24.756 5.239 -30.851 1.00 63.12 88 ALA A N 1
ATOM 708 C CA . ALA A 1 88 ? 25.693 6.362 -30.823 1.00 63.12 88 ALA A CA 1
ATOM 709 C C . ALA A 1 88 ? 26.666 6.262 -32.002 1.00 63.12 88 ALA A C 1
ATOM 711 O O . ALA A 1 88 ? 27.036 7.330 -32.531 1.00 63.12 88 ALA A O 1
#